Protein AF-A0AAV5NJ61-F1 (afdb_monomer_lite)

Radius of gyration: 18.2 Å; chains: 1; bounding box: 22×38×46 Å

Secondary structure (DSSP, 8-state):
--HHHHHHHHHTT-SHHHHHHHHHHHHHHHHHHHSTTS------------

Sequence (50 aa):
MNRRAYSRRFWEGKTRFSQAVRRTLAELERQKGQTKEEDGMADTGSSKKN

Structure (mmCIF, N/CA/C/O backbone):
data_AF-A0AAV5NJ61-F1
#
_entry.id   AF-A0AAV5NJ61-F1
#
loop_
_atom_site.group_PDB
_atom_site.id
_atom_site.type_symbol
_atom_site.label_atom_id
_atom_site.label_alt_id
_atom_site.label_comp_id
_atom_site.label_asym_id
_atom_site.label_entity_id
_atom_site.label_seq_id
_atom_site.pdbx_PDB_ins_code
_atom_site.Cartn_x
_atom_site.Cartn_y
_atom_site.Cartn_z
_atom_site.occupancy
_atom_site.B_iso_or_equiv
_atom_site.auth_seq_id
_atom_site.auth_comp_id
_atom_site.auth_asym_id
_atom_site.auth_atom_id
_atom_site.pdbx_PDB_model_num
ATOM 1 N N . MET A 1 1 ? -4.097 0.064 19.490 1.00 67.06 1 MET A N 1
ATOM 2 C CA . MET A 1 1 ? -4.416 -0.793 18.321 1.00 67.06 1 MET A CA 1
ATOM 3 C C . MET A 1 1 ? -3.627 -2.095 18.446 1.00 67.06 1 MET A C 1
ATOM 5 O O . MET A 1 1 ? -2.419 -2.024 18.603 1.00 67.06 1 MET A O 1
ATOM 9 N N . ASN A 1 2 ? -4.274 -3.266 18.450 1.00 92.00 2 ASN A N 1
ATOM 10 C CA . ASN A 1 2 ? -3.576 -4.551 18.620 1.00 92.00 2 ASN A CA 1
ATOM 11 C C . ASN A 1 2 ? -2.762 -4.899 17.355 1.00 92.00 2 ASN A C 1
ATOM 13 O O . ASN A 1 2 ? -3.310 -4.882 16.249 1.00 92.00 2 ASN A O 1
ATOM 17 N N . ARG A 1 3 ? -1.478 -5.252 17.517 1.00 92.69 3 ARG A N 1
ATOM 18 C CA . ARG A 1 3 ? -0.564 -5.635 16.425 1.00 92.69 3 ARG A CA 1
ATOM 19 C C . ARG A 1 3 ? -1.157 -6.729 15.536 1.00 92.69 3 ARG A C 1
ATOM 21 O O . ARG A 1 3 ? -1.110 -6.615 14.316 1.00 92.69 3 ARG A O 1
ATOM 28 N N . ARG A 1 4 ? -1.793 -7.743 16.133 1.00 95.06 4 ARG A N 1
ATOM 29 C CA . ARG A 1 4 ? -2.389 -8.874 15.400 1.00 95.06 4 ARG A CA 1
ATOM 30 C C . ARG A 1 4 ? -3.543 -8.431 14.492 1.00 95.06 4 ARG A C 1
ATOM 32 O O . ARG A 1 4 ? -3.665 -8.905 13.365 1.00 95.06 4 ARG A O 1
ATOM 39 N N . ALA A 1 5 ? -4.350 -7.477 14.959 1.00 95.00 5 ALA A N 1
ATOM 40 C CA . ALA A 1 5 ? -5.451 -6.904 14.189 1.00 95.00 5 ALA A CA 1
ATOM 41 C C . ALA A 1 5 ? -4.946 -6.015 13.040 1.00 95.00 5 ALA A C 1
ATOM 43 O O . ALA A 1 5 ? -5.502 -6.055 11.944 1.00 95.00 5 ALA A O 1
ATOM 44 N N . TYR A 1 6 ? -3.872 -5.248 13.263 1.00 94.75 6 TYR A N 1
ATOM 45 C CA . TYR A 1 6 ? -3.234 -4.469 12.200 1.00 94.75 6 TYR A CA 1
ATOM 46 C C . TYR A 1 6 ? -2.653 -5.374 11.107 1.00 94.75 6 TYR A C 1
ATOM 48 O O . TYR A 1 6 ? -2.953 -5.160 9.936 1.00 94.75 6 TYR A O 1
ATOM 56 N N . SER A 1 7 ? -1.890 -6.411 11.478 1.00 95.12 7 SER A N 1
ATOM 57 C CA . SER A 1 7 ? -1.310 -7.360 10.518 1.00 95.12 7 SER A CA 1
ATOM 58 C C . SER A 1 7 ? -2.382 -8.021 9.655 1.00 95.12 7 SER A C 1
ATOM 60 O O . SER A 1 7 ? -2.231 -8.069 8.438 1.00 95.12 7 SER A O 1
ATOM 62 N N . ARG A 1 8 ? -3.497 -8.462 10.257 1.00 96.25 8 ARG A N 1
ATOM 63 C CA . ARG A 1 8 ? -4.632 -9.011 9.503 1.00 96.25 8 ARG A CA 1
ATOM 64 C C . ARG A 1 8 ? -5.166 -7.998 8.487 1.00 96.25 8 ARG A C 1
ATOM 66 O O . ARG A 1 8 ? -5.262 -8.308 7.308 1.00 96.25 8 ARG A O 1
ATOM 73 N N . ARG A 1 9 ? -5.436 -6.761 8.919 1.00 95.12 9 ARG A N 1
ATOM 74 C CA . ARG A 1 9 ? -5.930 -5.695 8.032 1.00 95.12 9 ARG A CA 1
ATOM 75 C C . ARG A 1 9 ? -4.948 -5.334 6.917 1.00 95.12 9 ARG A C 1
ATOM 77 O O . ARG A 1 9 ? -5.395 -4.959 5.839 1.00 95.12 9 ARG A O 1
ATOM 84 N N . PHE A 1 10 ? -3.641 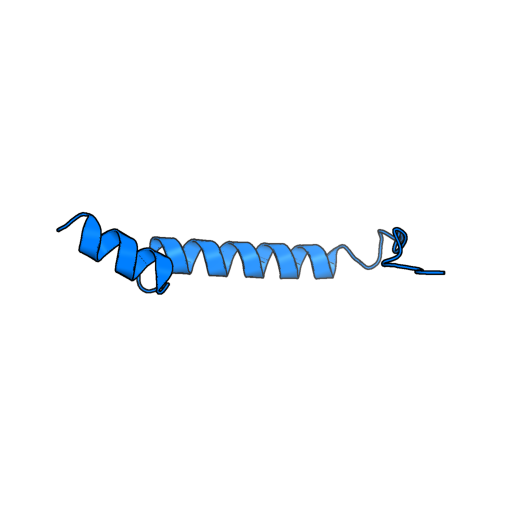-5.391 7.177 1.00 95.00 10 PHE A N 1
ATOM 85 C CA . PHE A 1 10 ? -2.606 -5.117 6.178 1.00 95.00 10 PHE A CA 1
ATOM 86 C C . PHE A 1 10 ? -2.631 -6.171 5.069 1.00 95.00 10 PHE A C 1
ATOM 88 O O . PHE A 1 10 ? -2.713 -5.808 3.897 1.00 95.00 10 PHE A O 1
ATOM 95 N N . TRP A 1 11 ? -2.657 -7.455 5.437 1.00 93.62 11 TRP A N 1
ATOM 96 C CA . TRP A 1 11 ? -2.743 -8.554 4.471 1.00 93.62 11 TRP A CA 1
ATOM 97 C C . TRP A 1 11 ? -4.087 -8.593 3.732 1.00 93.62 11 TRP A C 1
ATOM 99 O O . TRP A 1 11 ? -4.118 -8.873 2.539 1.00 93.62 11 TRP A O 1
ATOM 109 N N . GLU A 1 12 ? -5.182 -8.201 4.389 1.00 95.56 12 GLU A N 1
ATOM 110 C CA . GLU A 1 12 ? -6.488 -7.990 3.747 1.00 95.56 12 GLU A CA 1
ATOM 111 C C . GLU A 1 12 ? -6.538 -6.750 2.827 1.00 95.56 12 GLU A C 1
ATOM 113 O O . GLU A 1 12 ? -7.551 -6.518 2.172 1.00 95.56 12 GLU A O 1
ATOM 118 N N . GLY A 1 13 ? -5.497 -5.909 2.781 1.00 94.81 13 GLY A N 1
ATOM 119 C CA . GLY A 1 13 ? -5.488 -4.697 1.950 1.00 94.81 13 GLY A CA 1
ATOM 120 C C . GLY A 1 13 ? -6.347 -3.540 2.488 1.00 94.81 13 GLY A C 1
ATOM 121 O O . GLY A 1 13 ? -6.650 -2.587 1.770 1.00 94.81 13 GLY A O 1
ATOM 122 N N . LYS A 1 14 ? -6.770 -3.602 3.755 1.00 95.50 14 LYS A N 1
ATOM 123 C CA . LYS A 1 14 ? -7.676 -2.626 4.393 1.00 95.50 14 LYS A CA 1
ATOM 124 C C . LYS A 1 14 ? -6.947 -1.514 5.146 1.00 95.50 14 LYS A C 1
ATOM 126 O O . LYS A 1 14 ? -7.585 -0.696 5.815 1.00 95.50 14 LYS A O 1
ATOM 131 N N . THR A 1 15 ? -5.616 -1.493 5.125 1.00 96.44 15 THR A N 1
ATOM 132 C CA . THR A 1 15 ? -4.848 -0.382 5.701 1.00 96.44 15 THR A CA 1
ATOM 133 C C . THR A 1 15 ? -4.549 0.653 4.630 1.00 96.44 15 THR A C 1
ATOM 135 O O . THR A 1 15 ? -4.290 0.309 3.476 1.00 96.44 15 THR A O 1
ATOM 138 N N . ARG A 1 16 ? -4.509 1.930 5.028 1.00 96.25 16 ARG A N 1
ATOM 139 C CA . ARG A 1 16 ? -4.115 3.037 4.141 1.00 96.25 16 ARG A CA 1
ATOM 140 C C . ARG A 1 16 ? -2.767 2.767 3.467 1.00 96.25 16 ARG A C 1
ATOM 142 O O . ARG A 1 16 ? -2.622 3.016 2.279 1.00 96.25 16 ARG A O 1
ATOM 149 N N . PHE A 1 17 ? -1.822 2.191 4.213 1.00 95.94 17 PHE A N 1
ATOM 150 C CA . PHE A 1 17 ? -0.512 1.806 3.696 1.00 95.94 17 PHE A CA 1
ATOM 151 C C . PHE A 1 17 ? -0.606 0.717 2.616 1.00 95.94 17 PHE A C 1
ATOM 153 O O . PHE A 1 17 ? -0.100 0.912 1.518 1.00 95.94 17 PHE A O 1
ATOM 160 N N . SER A 1 18 ? -1.318 -0.388 2.871 1.00 96.38 18 SER A N 1
ATOM 161 C CA . SER A 1 18 ? -1.482 -1.459 1.871 1.00 96.38 18 SER A CA 1
ATOM 162 C C . SER A 1 18 ? -2.170 -0.980 0.586 1.00 96.38 18 SER A C 1
ATOM 164 O O . SER A 1 18 ? -1.820 -1.418 -0.506 1.00 96.38 18 SER A O 1
ATOM 166 N N . GLN A 1 19 ? -3.111 -0.039 0.700 1.00 97.06 19 GLN A N 1
ATOM 167 C CA . GLN A 1 19 ? -3.773 0.576 -0.450 1.00 97.06 19 GLN A CA 1
ATOM 168 C C . GLN A 1 19 ? -2.827 1.495 -1.224 1.00 97.06 19 GLN A C 1
ATOM 170 O O . GLN A 1 19 ? -2.818 1.453 -2.451 1.00 97.06 19 GLN A O 1
ATOM 175 N N . ALA A 1 20 ? -2.017 2.295 -0.522 1.00 97.12 20 ALA A N 1
ATOM 176 C CA . ALA A 1 20 ? -1.005 3.142 -1.144 1.00 97.12 20 ALA A CA 1
ATOM 177 C C . ALA A 1 20 ? 0.015 2.304 -1.925 1.00 97.12 20 ALA A C 1
ATOM 179 O O . ALA A 1 20 ? 0.230 2.576 -3.098 1.00 97.12 20 ALA A O 1
ATOM 180 N N . VAL A 1 21 ? 0.540 1.228 -1.326 1.00 95.75 21 VAL A N 1
ATOM 181 C CA . VAL A 1 21 ? 1.474 0.305 -1.996 1.00 95.75 21 VAL A CA 1
ATOM 182 C C . VAL A 1 21 ? 0.868 -0.260 -3.280 1.00 95.75 21 VAL A C 1
ATOM 184 O O . VAL A 1 21 ? 1.506 -0.207 -4.323 1.00 95.75 21 VAL A O 1
ATOM 187 N N . ARG A 1 22 ? -0.382 -0.741 -3.242 1.00 94.75 22 ARG A N 1
ATOM 188 C CA . ARG A 1 22 ? -1.059 -1.266 -4.442 1.00 94.75 22 ARG A CA 1
ATOM 189 C C . ARG A 1 22 ? -1.226 -0.208 -5.534 1.00 94.75 22 ARG A C 1
ATOM 191 O O . ARG A 1 22 ? -1.013 -0.517 -6.698 1.00 94.75 22 ARG A O 1
ATOM 198 N N . ARG A 1 23 ? -1.579 1.030 -5.169 1.00 95.88 23 ARG A N 1
ATOM 199 C CA . ARG A 1 23 ? -1.682 2.147 -6.125 1.00 95.88 23 ARG A CA 1
ATOM 200 C C . ARG A 1 23 ? -0.331 2.476 -6.751 1.00 95.88 23 ARG A C 1
ATOM 202 O O . ARG A 1 23 ? -0.260 2.635 -7.960 1.00 95.88 23 ARG A O 1
ATOM 209 N N . THR A 1 24 ? 0.724 2.548 -5.943 1.00 95.81 24 THR A N 1
ATOM 210 C CA . THR A 1 24 ? 2.082 2.817 -6.428 1.00 95.81 24 THR A CA 1
ATOM 211 C C . THR A 1 24 ? 2.568 1.712 -7.355 1.00 95.81 24 THR A C 1
ATOM 213 O O . THR A 1 24 ? 3.099 2.015 -8.413 1.00 95.81 24 THR A O 1
ATOM 216 N N . LEU A 1 25 ? 2.350 0.442 -7.005 1.00 93.81 25 LEU A N 1
ATOM 217 C CA . LEU A 1 25 ? 2.720 -0.678 -7.872 1.00 93.81 25 LEU A CA 1
ATOM 218 C C . LEU A 1 25 ? 1.952 -0.649 -9.200 1.00 93.81 25 LEU A C 1
ATOM 220 O O . LEU A 1 25 ? 2.575 -0.780 -10.245 1.00 93.81 25 LEU A O 1
ATOM 224 N N . ALA A 1 26 ? 0.641 -0.389 -9.175 1.00 93.19 26 ALA A N 1
ATOM 225 C CA . ALA A 1 26 ? -0.157 -0.256 -10.395 1.00 93.19 26 ALA A CA 1
ATOM 226 C C . ALA A 1 26 ? 0.305 0.920 -11.276 1.00 93.19 26 ALA A C 1
ATOM 228 O O . ALA A 1 26 ? 0.338 0.809 -12.499 1.00 93.19 26 ALA A O 1
ATOM 229 N N . GLU A 1 27 ? 0.694 2.043 -10.667 1.00 93.62 27 GLU A N 1
ATOM 230 C CA . GLU A 1 27 ? 1.237 3.190 -11.398 1.00 93.62 27 GLU A CA 1
ATOM 231 C C . GLU A 1 27 ? 2.606 2.874 -12.018 1.00 93.62 27 GLU A C 1
ATOM 233 O O . GLU A 1 27 ? 2.841 3.207 -13.176 1.00 93.62 27 GLU A O 1
ATOM 238 N N . LEU A 1 28 ? 3.482 2.170 -11.295 1.00 91.25 28 LEU A N 1
ATOM 239 C CA . LEU A 1 28 ? 4.766 1.706 -11.827 1.00 91.25 28 LEU A CA 1
ATOM 240 C C . LEU A 1 28 ? 4.584 0.711 -12.978 1.00 91.25 28 LEU A C 1
ATOM 242 O O . LEU A 1 28 ? 5.306 0.782 -13.968 1.00 91.25 28 LEU A O 1
ATOM 246 N N . GLU A 1 29 ? 3.612 -0.197 -12.885 1.00 89.00 29 GLU A N 1
ATOM 247 C CA . GLU A 1 29 ? 3.269 -1.116 -13.975 1.00 89.00 29 GLU A CA 1
ATOM 248 C C . GLU A 1 29 ? 2.733 -0.371 -15.202 1.00 89.00 29 GLU A C 1
ATOM 250 O O . GLU A 1 29 ? 3.113 -0.694 -16.328 1.00 89.00 29 GLU A O 1
ATOM 255 N N . ARG A 1 30 ? 1.912 0.667 -15.003 1.00 84.56 30 ARG A N 1
ATOM 256 C CA . ARG A 1 30 ? 1.414 1.529 -16.084 1.00 84.56 30 ARG A CA 1
ATOM 257 C C . ARG A 1 30 ? 2.546 2.290 -16.773 1.00 84.56 30 ARG A C 1
ATOM 259 O O . ARG A 1 30 ? 2.592 2.331 -17.999 1.00 84.56 30 ARG A O 1
ATOM 266 N N . GLN A 1 31 ? 3.480 2.839 -16.000 1.00 83.31 31 GLN A N 1
ATOM 267 C CA . GLN A 1 31 ? 4.669 3.517 -16.526 1.00 83.31 31 GLN A CA 1
ATOM 268 C C . GLN A 1 31 ? 5.603 2.548 -17.251 1.00 83.31 31 GLN A C 1
ATOM 270 O O . GLN A 1 31 ? 6.099 2.866 -18.331 1.00 83.31 31 GLN A O 1
ATOM 275 N N . LYS A 1 32 ? 5.781 1.336 -16.712 1.00 77.50 32 LYS A N 1
ATOM 276 C CA . LYS A 1 32 ? 6.503 0.256 -17.392 1.00 77.50 32 LYS A CA 1
ATOM 277 C C . LYS A 1 32 ? 5.831 -0.121 -18.713 1.00 77.50 32 LYS A C 1
ATOM 279 O O . LYS A 1 32 ? 6.522 -0.387 -19.685 1.00 77.50 32 LYS A O 1
A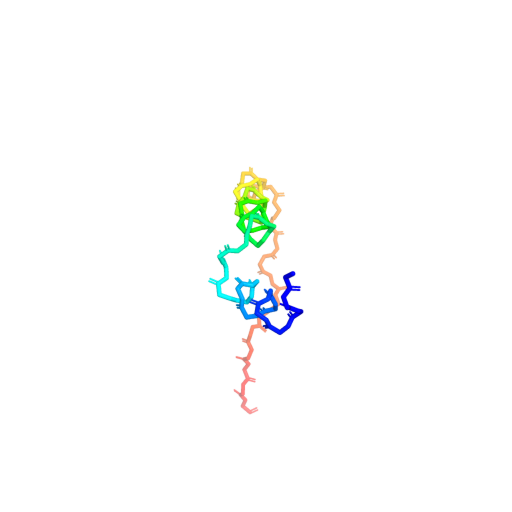TOM 284 N N . GLY A 1 33 ? 4.498 -0.120 -18.771 1.00 63.84 33 GLY A N 1
ATOM 285 C CA . GLY A 1 33 ? 3.732 -0.322 -20.003 1.00 63.84 33 GLY A CA 1
ATOM 286 C C . GLY A 1 33 ? 3.924 0.792 -21.038 1.00 63.84 33 GLY A C 1
ATOM 287 O O . GLY A 1 33 ? 3.948 0.500 -22.226 1.00 63.84 33 GLY A O 1
ATOM 288 N N . GLN A 1 34 ? 4.131 2.040 -20.604 1.00 57.56 34 GLN A N 1
ATOM 289 C CA . GLN A 1 34 ? 4.445 3.170 -21.493 1.00 57.56 34 GLN A CA 1
ATOM 290 C C . GLN A 1 34 ? 5.896 3.177 -21.996 1.00 57.56 34 GLN A C 1
ATOM 292 O O . GLN A 1 34 ? 6.172 3.779 -23.024 1.00 57.56 34 GLN A O 1
ATOM 297 N N . THR A 1 35 ? 6.819 2.502 -21.308 1.00 53.19 35 THR A N 1
ATOM 298 C CA . THR A 1 35 ? 8.226 2.360 -21.737 1.00 53.19 35 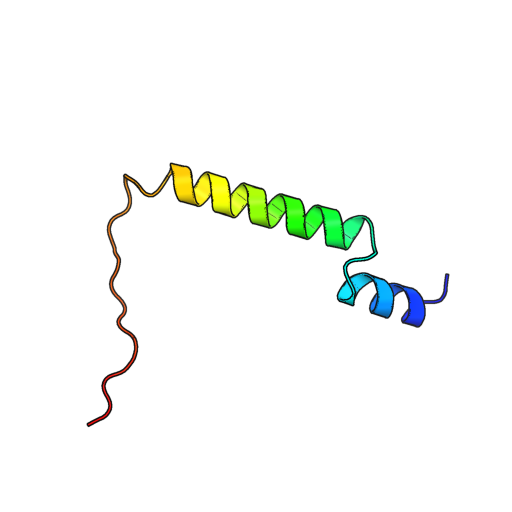THR A CA 1
ATOM 299 C C . THR A 1 35 ? 8.476 1.093 -22.556 1.00 53.19 35 THR A C 1
ATOM 301 O O . THR A 1 35 ? 9.570 0.892 -23.072 1.00 53.19 35 THR A O 1
ATOM 304 N N . LYS A 1 36 ? 7.463 0.233 -22.727 1.00 51.84 36 LYS A N 1
ATOM 305 C CA . LYS A 1 36 ? 7.594 -1.061 -23.409 1.00 51.84 36 LYS A CA 1
ATOM 306 C C . LYS A 1 36 ? 7.248 -1.036 -24.902 1.00 51.84 36 LYS A C 1
ATOM 308 O O . LYS A 1 36 ? 6.869 -2.071 -25.440 1.00 51.84 36 LYS A O 1
ATOM 313 N N . GLU A 1 37 ? 7.402 0.107 -25.564 1.00 51.78 37 GLU A N 1
ATOM 314 C CA . GLU A 1 37 ? 7.643 0.121 -27.015 1.00 51.78 37 GLU A CA 1
ATOM 315 C C . GLU A 1 37 ? 9.143 0.159 -27.356 1.00 51.78 37 GLU A C 1
ATOM 317 O O . GLU A 1 37 ? 9.489 0.014 -28.523 1.00 51.78 37 GLU A O 1
ATOM 322 N N . GLU A 1 38 ? 10.045 0.258 -26.367 1.00 52.09 38 GLU A N 1
ATOM 323 C CA . GLU A 1 38 ? 11.483 0.425 -26.641 1.00 52.09 38 GLU A CA 1
ATOM 324 C C . GLU A 1 38 ? 12.420 -0.595 -25.980 1.00 52.09 38 GLU A C 1
ATOM 326 O O . GLU A 1 38 ? 13.631 -0.456 -26.092 1.00 52.09 38 GLU A O 1
ATOM 331 N N . ASP A 1 39 ? 11.914 -1.652 -25.336 1.00 50.31 39 ASP A N 1
ATOM 332 C CA . ASP A 1 39 ? 12.800 -2.681 -24.770 1.00 50.31 39 ASP A CA 1
ATOM 333 C C . ASP A 1 39 ? 12.326 -4.087 -25.136 1.00 50.31 39 ASP A C 1
ATOM 335 O O . ASP A 1 39 ? 11.638 -4.809 -24.399 1.00 50.31 39 ASP A O 1
ATOM 339 N N . GLY A 1 40 ? 12.653 -4.439 -26.377 1.00 54.62 40 GLY A N 1
ATOM 340 C CA . GLY A 1 40 ? 12.61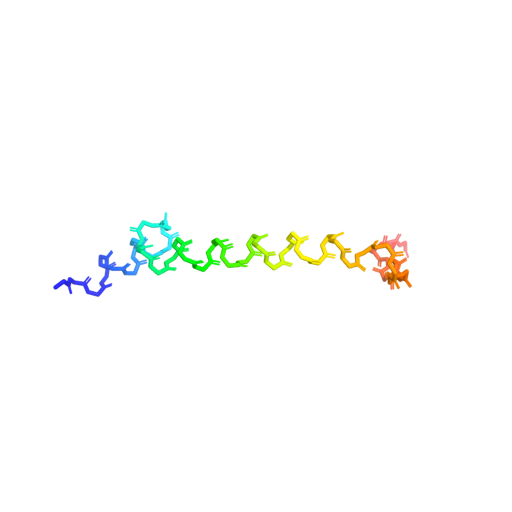6 -5.802 -26.852 1.00 54.62 40 GLY A CA 1
ATOM 341 C C . GLY A 1 40 ? 13.626 -6.645 -26.089 1.00 54.62 40 GLY A C 1
ATOM 342 O O . GLY A 1 40 ? 14.809 -6.583 -26.371 1.00 54.62 40 GLY A O 1
ATOM 343 N N . MET A 1 41 ? 13.148 -7.492 -25.182 1.00 48.66 41 MET A N 1
ATOM 344 C CA . MET A 1 41 ? 13.725 -8.820 -24.966 1.00 48.66 41 MET A CA 1
ATOM 345 C C . MET A 1 41 ? 12.713 -9.674 -24.201 1.00 48.66 41 MET A C 1
ATOM 347 O O . MET A 1 41 ? 12.744 -9.826 -22.980 1.00 48.66 41 MET A O 1
ATOM 351 N N . ALA A 1 42 ? 11.751 -10.217 -24.941 1.00 54.03 42 ALA A N 1
ATOM 352 C CA . ALA A 1 42 ? 11.068 -11.428 -24.529 1.00 54.03 42 ALA A CA 1
ATOM 353 C C . ALA A 1 42 ? 11.981 -12.610 -24.876 1.00 54.03 42 ALA A C 1
ATOM 355 O O . ALA A 1 42 ? 11.813 -13.221 -25.922 1.00 54.03 42 ALA A O 1
ATOM 356 N N . ASP A 1 43 ? 12.955 -12.918 -24.022 1.00 54.09 43 ASP A N 1
ATOM 357 C CA . ASP A 1 43 ? 13.533 -14.260 -23.986 1.00 54.09 43 ASP A CA 1
ATOM 358 C C . ASP A 1 43 ? 14.106 -14.566 -22.602 1.00 54.09 43 ASP A C 1
ATOM 360 O O . ASP A 1 43 ? 15.180 -14.118 -22.225 1.00 54.09 43 ASP A O 1
ATOM 364 N N . THR A 1 44 ? 13.340 -15.310 -21.816 1.00 48.41 44 THR A N 1
ATOM 365 C CA . THR A 1 44 ? 13.860 -16.509 -21.152 1.00 48.41 44 THR A CA 1
ATOM 366 C C . THR A 1 44 ? 12.672 -17.444 -20.986 1.00 48.41 44 THR A C 1
ATOM 368 O O . THR A 1 44 ? 11.857 -17.333 -20.068 1.00 48.41 44 THR A O 1
ATOM 371 N N . GLY A 1 45 ? 12.523 -18.300 -21.995 1.00 44.91 45 GLY A N 1
ATOM 372 C CA . GLY A 1 45 ? 11.464 -19.284 -22.122 1.00 44.91 45 GLY A CA 1
ATOM 373 C C . GLY A 1 45 ? 11.245 -20.132 -20.870 1.00 44.91 45 GLY A C 1
ATOM 374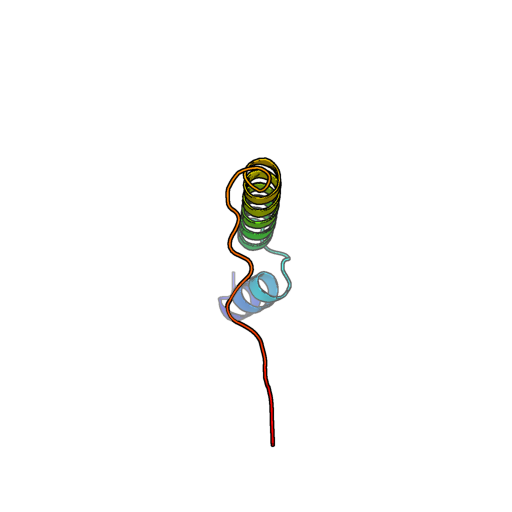 O O . GLY A 1 45 ? 12.154 -20.736 -20.302 1.00 44.91 45 GLY A O 1
ATOM 375 N N . SER A 1 46 ? 9.972 -20.224 -20.495 1.00 47.59 46 SER A N 1
ATOM 376 C CA . SER A 1 46 ? 9.454 -21.311 -19.680 1.00 47.59 46 SER A CA 1
ATOM 377 C C . SER A 1 46 ? 9.613 -22.644 -20.420 1.00 47.59 46 SER A C 1
ATOM 379 O O . SER A 1 46 ? 9.214 -22.770 -21.573 1.00 47.59 46 SER A O 1
ATOM 381 N N . SER A 1 47 ? 10.141 -23.633 -19.696 1.00 50.41 47 SER A N 1
ATOM 382 C CA . SER A 1 47 ? 9.851 -25.070 -19.788 1.00 50.41 47 SER A CA 1
ATOM 383 C C . SER A 1 47 ? 9.832 -25.736 -21.168 1.00 50.41 47 SER A C 1
ATOM 385 O O . SER A 1 47 ? 8.830 -25.713 -21.880 1.00 50.41 47 SER A O 1
ATOM 387 N N . LYS A 1 48 ? 10.840 -26.578 -21.419 1.00 47.00 48 LYS A N 1
ATOM 388 C CA . LYS A 1 48 ? 10.633 -27.808 -22.191 1.00 47.00 48 LYS A CA 1
ATOM 389 C C . LYS A 1 48 ? 11.171 -29.005 -21.408 1.00 47.00 48 LYS A C 1
ATOM 391 O O . LYS A 1 48 ? 12.369 -29.253 -21.374 1.00 47.00 48 LYS A O 1
ATOM 396 N N . LYS A 1 49 ? 10.244 -29.717 -20.752 1.00 42.75 49 LYS A N 1
ATOM 397 C CA . LYS A 1 49 ? 10.370 -31.157 -20.486 1.00 42.75 49 LYS A CA 1
ATOM 398 C C . LYS A 1 49 ? 10.626 -31.842 -21.827 1.00 42.75 49 LYS A C 1
ATOM 400 O O . LYS A 1 49 ? 9.904 -31.524 -22.768 1.00 42.75 49 LYS A O 1
ATOM 405 N N . ASN A 1 50 ? 11.616 -32.725 -21.869 1.00 48.28 50 ASN A N 1
ATOM 406 C CA . ASN A 1 50 ? 11.649 -34.010 -22.571 1.00 48.28 50 ASN A CA 1
ATOM 407 C C . ASN A 1 50 ? 12.835 -34.790 -22.007 1.00 48.28 50 ASN A C 1
ATOM 409 O O . ASN A 1 50 ? 13.956 -34.242 -22.078 1.00 48.28 50 ASN A O 1
#

Organism: NCBI:txid38307

Foldseek 3Di:
DDPVVVVVCLVVCNDPVSVVVVVVVVVVVVVVVVVVVPDDDPDDDDDDDD

pLDDT: mean 77.73, std 20.72, range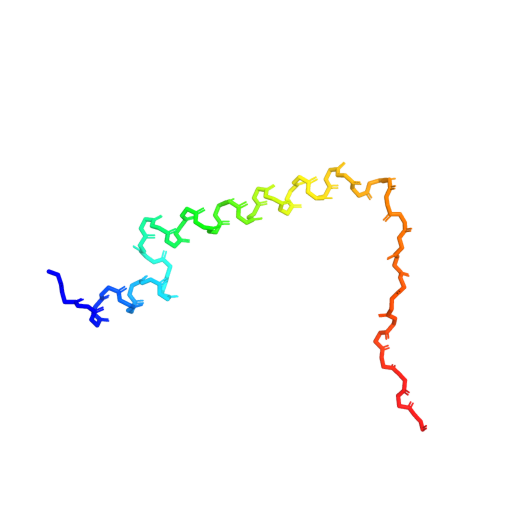 [42.75, 97.12]